Protein AF-A0A1V5J7U5-F1 (afdb_monomer_lite)

Secondary structure (DSSP, 8-state):
-EEEE-S-HHHHHH---TT-EE--GGGTSEEETTEEEEPPPHHHHHHHHHHTT--TT--EEEE---SSHHHHHHHHHHHHHHHHTT---EEE-TTHHHHHHHHHHHS---

pLDDT: mean 93.02, std 9.47, range [42.75, 98.69]

Radius of gyration: 14.04 Å; chains: 1; bounding box: 30×36×37 Å

Foldseek 3Di:
DEEEEQDDVVVVVVDDDPRHDYDHLCLAFHDDPPDGGDGDDPVSLVVSCVVRVHDLPDQYEYAWADPDPVTVCSSVSSQV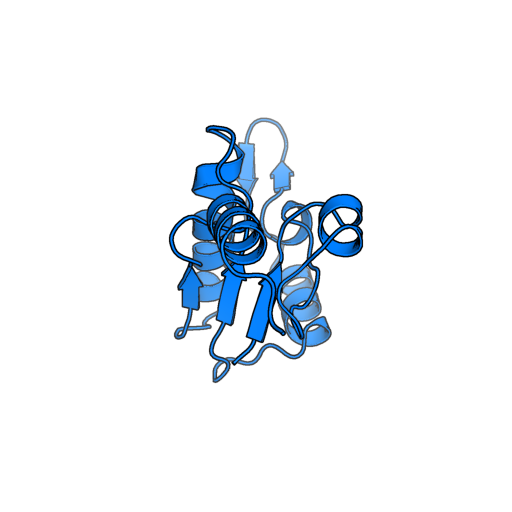SCVVNNNPRYHYDVNHPVVVVVVCVVDVDD

Sequence (110 aa):
MIVLDIRRVENYREGHIPGAISSFYGGWAYKQGELYSEIPEKDDLEDLISSLGISLKSWVVVAGDTDTPRHSYQSARVACTLQYAGIENVALLDGGMNKWISEKKRYPRK

Structure (mmCIF, N/CA/C/O backbone):
data_AF-A0A1V5J7U5-F1
#
_entry.id   AF-A0A1V5J7U5-F1
#
loop_
_atom_site.group_PDB
_atom_site.id
_atom_site.type_symbol
_atom_site.label_atom_id
_atom_site.label_alt_id
_atom_site.label_comp_id
_atom_site.label_asym_id
_atom_site.label_entity_id
_atom_site.label_seq_id
_atom_site.pdbx_PDB_ins_code
_atom_site.Cartn_x
_atom_site.Cartn_y
_atom_site.Cartn_z
_atom_site.occupancy
_atom_site.B_iso_or_equiv
_atom_site.auth_seq_id
_atom_site.auth_comp_id
_atom_site.auth_asym_id
_atom_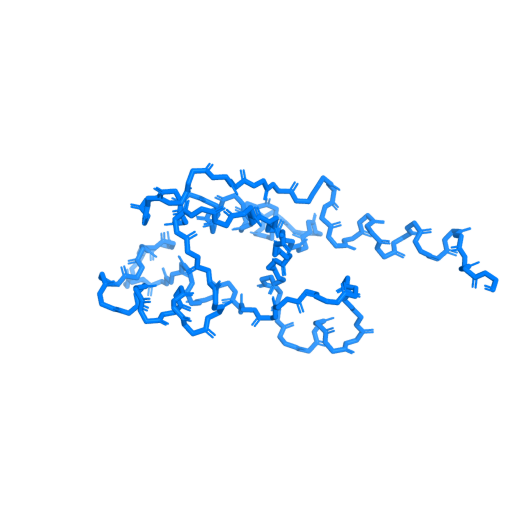site.auth_atom_id
_atom_site.pdbx_PDB_model_num
ATOM 1 N N . MET A 1 1 ? -9.136 -10.145 -3.557 1.00 91.06 1 MET A N 1
ATOM 2 C CA . MET A 1 1 ? -7.759 -9.664 -3.318 1.00 91.06 1 MET A CA 1
ATOM 3 C C . MET A 1 1 ? -7.571 -8.396 -4.129 1.00 91.06 1 MET A C 1
ATOM 5 O O . MET A 1 1 ? -7.974 -8.390 -5.285 1.00 91.06 1 MET A O 1
ATOM 9 N N . ILE A 1 2 ? -7.031 -7.349 -3.517 1.00 97.75 2 ILE A N 1
ATOM 10 C CA . ILE A 1 2 ? -6.805 -6.019 -4.088 1.00 97.75 2 ILE A CA 1
ATOM 11 C C . ILE A 1 2 ? -5.296 -5.786 -4.103 1.00 97.75 2 ILE A C 1
ATOM 13 O O . ILE A 1 2 ? -4.634 -6.011 -3.093 1.00 97.75 2 ILE A O 1
ATOM 17 N N . VAL A 1 3 ? -4.754 -5.346 -5.236 1.00 98.38 3 VAL A N 1
ATOM 18 C CA . VAL A 1 3 ? -3.370 -4.865 -5.316 1.00 98.38 3 VAL A CA 1
ATOM 19 C C . VAL A 1 3 ? -3.420 -3.347 -5.311 1.00 98.38 3 VAL A C 1
ATOM 21 O O . VAL A 1 3 ? -4.051 -2.756 -6.181 1.00 98.38 3 VAL A O 1
ATOM 24 N N . LEU A 1 4 ? -2.791 -2.725 -4.324 1.00 98.44 4 LEU A N 1
ATOM 25 C CA . LEU A 1 4 ? -2.759 -1.280 -4.154 1.00 98.44 4 LEU A CA 1
ATOM 26 C C . LEU A 1 4 ? -1.395 -0.755 -4.606 1.00 98.44 4 LEU A C 1
ATOM 28 O O . LEU A 1 4 ? -0.394 -0.985 -3.929 1.00 98.44 4 LEU A O 1
ATOM 32 N N . ASP A 1 5 ? -1.347 -0.078 -5.749 1.00 98.50 5 ASP A N 1
ATOM 33 C CA . ASP A 1 5 ? -0.128 0.542 -6.268 1.00 98.50 5 ASP A CA 1
ATOM 34 C C . ASP A 1 5 ? 0.003 1.961 -5.704 1.00 98.50 5 ASP A C 1
ATOM 36 O O . ASP A 1 5 ? -0.804 2.843 -6.011 1.00 98.50 5 ASP A O 1
ATOM 40 N N . ILE A 1 6 ? 1.010 2.164 -4.854 1.00 98.25 6 ILE A N 1
ATOM 41 C CA . ILE A 1 6 ? 1.210 3.420 -4.117 1.00 98.25 6 ILE A CA 1
ATOM 42 C C . ILE A 1 6 ? 2.184 4.384 -4.792 1.00 98.25 6 ILE A C 1
ATOM 44 O O . ILE A 1 6 ? 2.509 5.445 -4.243 1.00 98.25 6 ILE A O 1
ATOM 48 N N . ARG A 1 7 ? 2.676 4.024 -5.980 1.00 97.69 7 ARG A N 1
ATOM 49 C CA . ARG A 1 7 ? 3.590 4.863 -6.754 1.00 97.69 7 ARG A CA 1
ATOM 50 C C . ARG A 1 7 ? 2.855 6.080 -7.307 1.00 97.69 7 ARG A C 1
ATOM 52 O O . ARG A 1 7 ? 1.632 6.204 -7.248 1.00 97.69 7 ARG A O 1
ATOM 59 N N . ARG A 1 8 ? 3.629 7.019 -7.848 1.00 96.44 8 ARG A N 1
ATOM 60 C CA . ARG A 1 8 ? 3.073 8.145 -8.602 1.00 96.44 8 ARG A CA 1
ATOM 61 C C . ARG A 1 8 ? 2.232 7.629 -9.775 1.00 96.44 8 ARG A C 1
ATOM 63 O O . ARG A 1 8 ? 2.567 6.608 -10.377 1.00 96.44 8 ARG A O 1
ATOM 70 N N . VAL A 1 9 ? 1.162 8.351 -10.110 1.00 96.50 9 VAL A N 1
ATOM 71 C CA . VAL A 1 9 ? 0.215 7.936 -11.160 1.00 96.50 9 VAL A CA 1
ATOM 72 C C . VAL A 1 9 ? 0.893 7.798 -12.526 1.00 96.50 9 VAL A C 1
ATOM 74 O O . VAL A 1 9 ? 0.487 6.970 -13.339 1.00 96.50 9 VAL A O 1
ATOM 77 N N . GLU A 1 10 ? 1.961 8.557 -12.769 1.00 96.81 10 GLU A N 1
ATOM 78 C CA . GLU A 1 10 ? 2.795 8.442 -13.963 1.00 96.81 10 GLU A CA 1
ATOM 79 C C . GLU A 1 10 ? 3.434 7.044 -14.052 1.00 96.81 10 GLU A C 1
ATOM 81 O O . GLU A 1 10 ? 3.219 6.341 -15.038 1.00 96.81 10 GLU A O 1
ATOM 86 N N . ASN A 1 11 ? 4.095 6.581 -12.983 1.00 95.75 11 ASN A N 1
ATOM 87 C CA . ASN A 1 11 ? 4.713 5.247 -12.919 1.00 95.75 11 ASN A CA 1
ATOM 88 C C . ASN A 1 11 ? 3.668 4.125 -13.048 1.00 95.75 11 ASN A C 1
ATOM 90 O O . ASN A 1 11 ? 3.919 3.098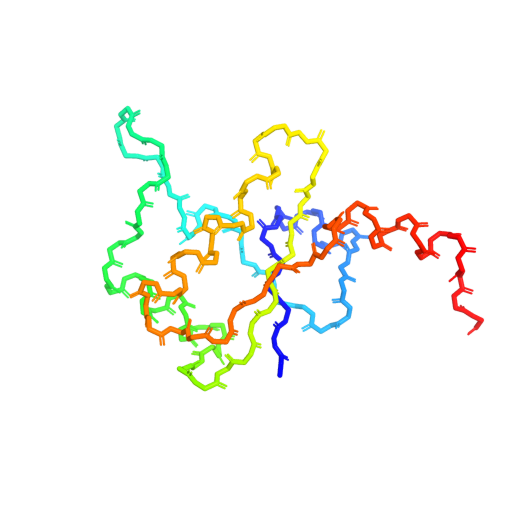 -13.680 1.00 95.75 11 ASN A O 1
ATOM 94 N N . TYR A 1 12 ? 2.484 4.314 -12.454 1.00 96.69 12 TYR A N 1
ATOM 95 C CA . TYR A 1 12 ? 1.366 3.382 -12.606 1.00 96.69 12 TYR A CA 1
ATOM 96 C C . TYR A 1 12 ? 0.939 3.261 -14.077 1.00 96.69 12 TYR A C 1
ATOM 98 O O . TYR A 1 12 ? 0.767 2.152 -14.590 1.00 96.69 12 TYR A O 1
ATOM 106 N N . ARG A 1 13 ? 0.805 4.388 -14.788 1.00 95.38 13 ARG A N 1
ATOM 107 C CA . ARG A 1 13 ? 0.397 4.425 -16.205 1.00 95.38 13 ARG A CA 1
ATOM 108 C C . ARG A 1 13 ? 1.434 3.815 -17.146 1.00 95.38 13 ARG A C 1
ATOM 110 O O . ARG A 1 13 ? 1.043 3.191 -18.129 1.00 95.38 13 ARG A O 1
ATOM 117 N N . GLU A 1 14 ? 2.721 3.952 -16.843 1.00 93.50 14 GLU A N 1
ATOM 118 C CA . GLU A 1 14 ? 3.804 3.327 -17.618 1.00 93.50 14 GLU A CA 1
ATOM 119 C C . GLU A 1 14 ? 3.820 1.795 -17.493 1.00 93.50 14 GLU A C 1
ATOM 121 O O . GLU A 1 14 ? 4.257 1.085 -18.403 1.00 93.50 14 GLU A O 1
ATOM 126 N N . GLY A 1 15 ? 3.305 1.264 -16.384 1.00 92.06 15 GLY A N 1
ATOM 127 C CA . GLY A 1 15 ? 3.093 -0.164 -16.214 1.00 92.06 15 GLY A CA 1
ATOM 128 C C . GLY A 1 15 ? 2.807 -0.544 -14.769 1.00 92.06 15 GLY A C 1
ATOM 129 O O . GLY A 1 15 ? 3.570 -0.219 -13.860 1.00 92.06 15 GLY A O 1
ATOM 130 N N . HIS A 1 16 ? 1.740 -1.311 -14.570 1.00 95.56 16 HIS A N 1
ATOM 131 C CA . HIS A 1 16 ? 1.296 -1.801 -13.266 1.00 95.56 16 HIS A CA 1
ATOM 132 C C . HIS A 1 16 ? 0.918 -3.288 -13.330 1.00 95.56 16 HIS A C 1
ATOM 134 O O . HIS A 1 16 ? 0.857 -3.903 -14.402 1.00 95.56 16 HIS A O 1
ATOM 140 N N . ILE A 1 17 ? 0.699 -3.889 -12.159 1.00 96.19 17 ILE A N 1
ATOM 141 C CA . ILE A 1 17 ? 0.126 -5.235 -12.048 1.00 96.19 17 ILE A CA 1
ATOM 142 C C . ILE A 1 17 ? -1.317 -5.186 -12.583 1.00 96.19 17 ILE A C 1
ATOM 144 O O . ILE A 1 17 ? -2.075 -4.330 -12.134 1.00 96.19 17 ILE A O 1
ATOM 148 N N . PRO A 1 18 ? -1.733 -6.066 -13.516 1.00 94.88 18 PRO A N 1
ATOM 149 C CA . PRO A 1 18 ? -3.100 -6.059 -14.037 1.00 94.88 18 PRO A CA 1
ATOM 150 C C . PRO A 1 18 ? -4.150 -6.128 -12.921 1.00 94.88 18 PRO A C 1
ATOM 152 O O . PRO A 1 18 ? -4.093 -7.018 -12.073 1.00 94.88 18 PRO A O 1
ATOM 155 N N . GLY A 1 19 ? -5.104 -5.194 -12.933 1.00 95.31 19 GLY A N 1
ATOM 156 C CA . GLY A 1 19 ? -6.148 -5.090 -11.909 1.00 95.31 19 GLY A CA 1
ATOM 157 C C . GLY A 1 19 ? -5.717 -4.403 -10.608 1.00 95.31 19 GLY A C 1
ATOM 158 O O . GLY A 1 19 ? -6.510 -4.369 -9.669 1.00 95.31 19 GLY A O 1
ATOM 159 N N . ALA A 1 20 ? -4.495 -3.864 -10.527 1.00 97.88 20 ALA A N 1
ATOM 160 C CA . ALA A 1 20 ? -4.101 -3.007 -9.414 1.00 97.88 20 ALA A CA 1
ATOM 161 C C . ALA A 1 20 ? -4.903 -1.697 -9.402 1.00 97.88 20 ALA A C 1
ATOM 163 O O . ALA A 1 20 ? -5.333 -1.208 -10.443 1.00 97.88 20 ALA A O 1
ATOM 164 N N . ILE A 1 21 ? -5.076 -1.126 -8.214 1.00 98.12 21 ILE A N 1
ATOM 165 C CA . ILE A 1 21 ? -5.703 0.174 -7.991 1.00 98.12 21 ILE A CA 1
ATOM 166 C C . ILE A 1 21 ? -4.598 1.178 -7.667 1.00 98.12 21 ILE A C 1
ATOM 168 O O . ILE A 1 21 ? -3.794 0.944 -6.767 1.00 98.12 21 ILE A O 1
ATOM 172 N N . SER A 1 22 ? -4.557 2.294 -8.393 1.00 98.06 22 SER A N 1
ATOM 173 C CA . SER A 1 22 ? -3.614 3.387 -8.133 1.00 98.06 22 SER A CA 1
ATOM 174 C C . SER A 1 22 ? -4.087 4.222 -6.944 1.00 98.06 22 SER A C 1
ATOM 176 O O . SER A 1 22 ? -5.173 4.794 -6.992 1.00 98.06 22 SER A O 1
ATOM 178 N N . SER A 1 23 ? -3.255 4.366 -5.915 1.00 97.62 23 SER A N 1
ATOM 179 C CA . SER A 1 23 ? -3.515 5.251 -4.776 1.00 97.62 23 SER A CA 1
ATOM 180 C C . SER A 1 23 ? -2.202 5.783 -4.213 1.00 97.62 23 SER A C 1
ATOM 182 O O . SER A 1 23 ? -1.529 5.115 -3.433 1.00 97.62 23 SER A O 1
ATOM 184 N N . PHE A 1 24 ? -1.810 6.983 -4.648 1.00 96.69 24 PHE A N 1
ATOM 185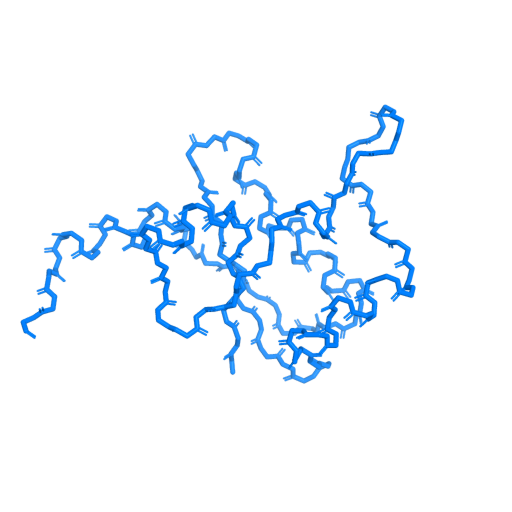 C CA . PHE A 1 24 ? -0.490 7.541 -4.360 1.00 96.69 24 PHE A CA 1
ATOM 186 C C . PHE A 1 24 ? -0.195 7.612 -2.853 1.00 96.69 24 PHE A C 1
ATOM 188 O O . PHE A 1 24 ? -1.039 8.045 -2.070 1.00 96.69 24 PHE A O 1
ATOM 195 N N . TYR A 1 25 ? 1.042 7.272 -2.467 1.00 96.00 25 TYR A N 1
ATOM 196 C CA . TYR A 1 25 ? 1.541 7.259 -1.084 1.00 96.00 25 TYR A CA 1
ATOM 197 C C . TYR A 1 25 ? 1.100 8.459 -0.230 1.00 96.00 25 TYR A C 1
ATOM 199 O O . TYR A 1 25 ? 0.775 8.287 0.942 1.00 96.00 25 TYR A O 1
ATOM 207 N N . GLY A 1 26 ? 1.051 9.661 -0.815 1.00 93.44 26 GLY A N 1
ATOM 208 C CA . GLY A 1 26 ? 0.675 10.884 -0.101 1.00 93.44 26 GLY A CA 1
ATOM 209 C C . GLY A 1 26 ? -0.728 10.876 0.518 1.00 93.44 26 GLY A C 1
ATOM 210 O O . GLY A 1 26 ? -0.953 11.631 1.455 1.00 93.44 26 GLY A O 1
ATOM 211 N N . GLY A 1 27 ? -1.645 10.024 0.044 1.00 93.31 27 GLY A N 1
ATOM 212 C CA . GLY A 1 27 ? -2.969 9.845 0.656 1.00 93.31 27 GLY A CA 1
ATOM 213 C C . GLY A 1 27 ? -2.969 8.960 1.907 1.00 93.31 27 GLY A C 1
ATOM 214 O O . GLY A 1 27 ? -3.931 8.965 2.659 1.00 93.31 27 GLY A O 1
ATOM 215 N N . TRP A 1 28 ? -1.894 8.209 2.150 1.00 95.88 28 TRP A N 1
ATOM 216 C CA . TRP A 1 28 ? -1.795 7.224 3.238 1.00 95.88 28 TRP A CA 1
ATOM 217 C C . TRP A 1 28 ? -0.865 7.652 4.367 1.00 95.88 28 TRP A C 1
ATOM 219 O O . TRP A 1 28 ? -0.910 7.095 5.468 1.00 95.88 28 TRP A O 1
ATOM 229 N N . ALA A 1 29 ? 0.038 8.576 4.050 1.00 92.06 29 ALA A N 1
ATOM 230 C CA . ALA A 1 29 ? 1.015 9.137 4.957 1.00 92.06 29 ALA A CA 1
ATOM 231 C C . ALA A 1 29 ? 1.491 10.486 4.405 1.00 92.06 29 ALA A C 1
ATOM 233 O O . ALA A 1 29 ? 2.024 10.558 3.292 1.00 92.06 29 ALA A O 1
ATOM 234 N N . TYR A 1 30 ? 1.340 11.553 5.186 1.00 85.75 30 TYR A N 1
ATOM 235 C CA . TYR A 1 30 ? 1.687 12.910 4.759 1.00 85.75 30 TYR A CA 1
ATOM 236 C C . TYR A 1 30 ? 2.666 13.585 5.725 1.00 85.75 30 TYR A C 1
ATOM 238 O O . TYR A 1 30 ? 3.011 13.061 6.786 1.00 85.75 30 TYR A O 1
ATOM 246 N N . LYS A 1 31 ? 3.212 14.723 5.292 1.00 84.75 31 LYS A N 1
ATOM 247 C CA . LYS A 1 31 ? 4.079 15.571 6.114 1.00 84.75 31 LYS A CA 1
ATOM 248 C C . LYS A 1 31 ? 3.202 16.589 6.842 1.00 84.75 31 LYS A C 1
ATOM 250 O O . LYS A 1 31 ? 2.496 17.344 6.177 1.00 84.75 31 LYS A O 1
ATOM 255 N N . GLN A 1 32 ? 3.299 16.649 8.166 1.00 85.31 32 GLN A N 1
ATOM 256 C CA . GLN A 1 32 ? 2.623 17.653 8.986 1.00 85.31 32 GLN A CA 1
ATOM 257 C C . GLN A 1 32 ? 3.670 18.442 9.777 1.00 85.31 32 GLN A C 1
ATOM 259 O O . GLN A 1 32 ? 4.304 17.924 10.695 1.00 85.31 32 GLN A O 1
ATOM 264 N N . GLY A 1 33 ? 3.899 19.701 9.390 1.00 87.19 33 GLY A N 1
ATOM 265 C CA . GLY A 1 33 ? 5.011 20.483 9.938 1.00 87.19 33 GLY A CA 1
ATOM 266 C C . GLY A 1 33 ? 6.350 19.784 9.683 1.00 87.19 33 GLY A C 1
ATOM 267 O O . GLY A 1 33 ? 6.663 19.469 8.539 1.00 87.19 33 GLY A O 1
ATOM 268 N N . GLU A 1 34 ? 7.115 19.504 10.738 1.00 88.88 34 GLU A N 1
ATOM 269 C CA . GLU A 1 34 ? 8.398 18.785 10.656 1.00 88.88 34 GLU A CA 1
ATOM 270 C C . GLU A 1 34 ? 8.264 17.257 10.755 1.00 88.88 34 GLU A C 1
ATOM 272 O O . GLU A 1 34 ? 9.237 16.534 10.524 1.00 88.88 34 GLU A O 1
ATOM 277 N N . LEU A 1 35 ? 7.067 16.749 11.066 1.00 86.12 35 LEU A N 1
ATOM 278 C CA . LEU A 1 35 ? 6.810 15.319 11.179 1.00 86.12 35 LEU A CA 1
ATOM 279 C C . LEU A 1 35 ? 6.557 14.713 9.800 1.00 86.12 35 LEU A C 1
ATOM 281 O O . LEU A 1 35 ? 5.792 15.234 8.983 1.00 86.12 35 LEU A O 1
ATOM 285 N N . TYR A 1 36 ? 7.220 13.590 9.539 1.00 82.25 36 TYR A N 1
ATOM 286 C CA . TYR A 1 36 ? 7.066 12.832 8.308 1.00 82.25 36 TYR A CA 1
ATOM 287 C C . TYR A 1 36 ? 6.250 11.573 8.581 1.00 82.25 36 TYR A C 1
ATOM 289 O O . TYR A 1 36 ? 6.601 10.790 9.458 1.00 82.25 36 TYR A O 1
ATOM 297 N N . SER A 1 37 ? 5.276 11.304 7.713 1.00 86.25 37 SER A N 1
ATOM 298 C CA . SER A 1 37 ? 4.475 10.074 7.714 1.00 86.25 37 SER A CA 1
ATOM 299 C C . SER A 1 37 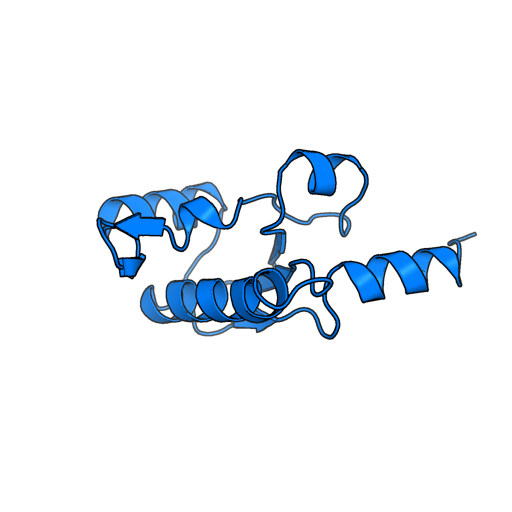? 3.409 10.008 8.808 1.00 86.25 37 SER A C 1
ATOM 301 O O . SER A 1 37 ? 3.172 8.933 9.367 1.00 86.25 37 SER A O 1
ATOM 303 N N . GLU A 1 38 ? 2.749 11.132 9.071 1.00 92.88 38 GLU A N 1
ATOM 304 C CA . GLU A 1 38 ? 1.537 11.177 9.894 1.00 92.88 38 GLU A CA 1
ATOM 305 C C . GLU A 1 38 ? 0.390 10.412 9.221 1.00 92.88 38 GLU A C 1
ATOM 307 O O . GLU A 1 38 ? 0.343 10.300 7.991 1.00 92.88 38 GLU A O 1
ATOM 312 N N . ILE A 1 39 ? -0.501 9.840 10.035 1.00 91.88 39 ILE A N 1
ATOM 313 C CA . ILE A 1 39 ? -1.699 9.129 9.560 1.00 91.88 39 ILE A CA 1
ATOM 314 C C . ILE A 1 39 ? -2.751 10.176 9.163 1.00 91.88 39 ILE A C 1
ATOM 316 O O . ILE A 1 39 ? -2.894 11.150 9.901 1.00 91.88 39 ILE A O 1
ATOM 320 N N . PRO A 1 40 ? -3.483 9.997 8.043 1.00 92.81 40 PRO A N 1
ATOM 321 C CA . PRO A 1 40 ? -4.639 10.832 7.708 1.00 92.81 40 PRO A CA 1
ATOM 322 C C . PRO A 1 40 ? -5.636 10.941 8.862 1.00 92.81 40 PRO A C 1
ATOM 324 O O . PRO A 1 40 ? -5.737 10.036 9.696 1.00 92.81 40 PRO A O 1
ATOM 327 N N . GLU A 1 41 ? -6.397 12.035 8.890 1.00 93.81 41 GLU A N 1
ATOM 328 C CA . GLU A 1 41 ? -7.535 12.130 9.798 1.00 93.81 41 GLU A CA 1
ATOM 329 C C . GLU A 1 41 ? -8.516 10.985 9.530 1.00 93.81 41 GLU A C 1
ATOM 331 O O . GLU A 1 41 ? -8.572 10.418 8.437 1.00 93.81 41 GLU A O 1
ATOM 336 N N . LYS A 1 42 ? -9.267 10.604 10.564 1.00 94.00 42 LYS A N 1
ATOM 337 C CA . LYS A 1 42 ? -10.095 9.400 10.525 1.00 94.00 42 LYS A CA 1
ATOM 338 C C . LYS A 1 42 ? -11.087 9.417 9.356 1.00 94.00 42 LYS A C 1
ATOM 340 O O . LYS A 1 42 ? -11.158 8.428 8.632 1.00 94.00 42 LYS A O 1
ATOM 345 N N . ASP A 1 43 ? -11.800 10.524 9.169 1.00 95.94 43 ASP A N 1
ATOM 346 C CA . ASP A 1 43 ? -12.831 10.644 8.133 1.00 95.94 43 ASP A CA 1
ATOM 347 C C . ASP A 1 43 ? -12.205 10.582 6.725 1.00 95.94 43 ASP A C 1
ATOM 349 O O . ASP A 1 43 ? -12.668 9.821 5.877 1.00 95.94 43 ASP A O 1
ATOM 353 N N . ASP A 1 44 ? -11.069 11.260 6.512 1.00 95.50 44 ASP A N 1
ATOM 354 C CA . ASP A 1 44 ? -10.312 11.197 5.252 1.00 95.50 44 ASP A CA 1
ATOM 355 C C . ASP A 1 44 ? -9.812 9.775 4.946 1.00 95.50 44 ASP A C 1
ATOM 357 O O . ASP A 1 44 ? -9.816 9.327 3.794 1.00 95.50 44 ASP A O 1
ATOM 361 N N . LEU A 1 45 ? -9.361 9.048 5.975 1.00 96.44 45 LEU A N 1
ATOM 362 C CA . LEU A 1 45 ? -8.898 7.670 5.832 1.00 96.44 45 LEU A CA 1
ATOM 363 C C . LEU A 1 45 ? -10.052 6.723 5.477 1.00 96.44 45 LEU A C 1
ATOM 365 O O . LEU A 1 45 ? -9.889 5.859 4.611 1.00 96.44 45 LEU A O 1
ATOM 369 N N . GLU A 1 46 ? -11.204 6.876 6.130 1.00 96.12 46 GLU A N 1
ATOM 370 C CA . GLU A 1 46 ? -12.408 6.082 5.864 1.00 96.12 46 GLU A CA 1
ATOM 371 C C . GLU A 1 46 ? -12.942 6.326 4.444 1.00 96.12 46 GLU A C 1
ATOM 373 O O . GLU A 1 46 ? -13.249 5.361 3.730 1.00 96.12 46 GLU A O 1
ATOM 378 N N . ASP A 1 47 ? -12.964 7.583 3.997 1.00 97.06 47 ASP A N 1
ATOM 379 C CA . ASP A 1 47 ? -13.358 7.963 2.638 1.00 97.06 47 ASP A CA 1
ATOM 380 C C . ASP A 1 47 ? -12.388 7.406 1.591 1.00 97.06 47 ASP A C 1
ATOM 382 O O . ASP A 1 47 ? -12.814 6.810 0.593 1.00 97.06 47 ASP A O 1
ATOM 386 N N . LEU A 1 48 ? -11.076 7.514 1.833 1.00 97.50 48 LEU A N 1
ATOM 387 C CA . LEU A 1 48 ? -10.058 6.946 0.951 1.00 97.50 48 LEU A CA 1
ATOM 388 C C . LEU A 1 48 ? -10.241 5.432 0.809 1.00 97.50 48 LEU A C 1
ATOM 390 O O . LEU A 1 48 ? -10.336 4.928 -0.310 1.00 97.50 48 LEU A O 1
ATOM 394 N N . ILE A 1 49 ? -10.329 4.703 1.922 1.00 97.62 49 ILE A N 1
ATOM 395 C CA . ILE A 1 49 ? -10.493 3.242 1.932 1.00 97.62 49 ILE A CA 1
ATOM 396 C C . ILE A 1 49 ? -11.775 2.832 1.195 1.00 97.62 49 ILE A C 1
ATOM 398 O O . ILE A 1 49 ? -11.740 1.934 0.343 1.00 97.62 49 ILE A O 1
ATOM 402 N N . SER A 1 50 ? -12.884 3.523 1.467 1.00 96.69 50 SER A N 1
ATOM 403 C CA . SER A 1 50 ? -14.186 3.247 0.853 1.00 96.69 50 SER A CA 1
ATOM 404 C C . SER A 1 50 ? -14.177 3.514 -0.653 1.00 96.69 50 SER A C 1
ATOM 406 O O . SER A 1 50 ? -14.675 2.692 -1.426 1.00 96.69 50 SER A O 1
ATOM 408 N N . SER A 1 51 ? -13.541 4.605 -1.096 1.00 97.25 51 SER A N 1
ATOM 409 C CA . SER A 1 51 ? -13.421 4.955 -2.520 1.00 97.25 51 SER A CA 1
ATOM 410 C C . SER A 1 51 ? -12.646 3.913 -3.338 1.00 97.25 51 SER A C 1
ATOM 412 O O . SER A 1 51 ? -12.875 3.758 -4.538 1.00 97.25 51 SER A O 1
ATOM 414 N N . LEU A 1 52 ? -11.761 3.157 -2.681 1.00 97.44 52 LEU A N 1
ATOM 415 C CA . LEU A 1 52 ? -10.957 2.092 -3.283 1.00 97.44 52 LEU A CA 1
ATOM 416 C C . LEU A 1 52 ? -11.652 0.720 -3.231 1.00 97.44 52 LEU A C 1
ATOM 418 O O . LEU A 1 52 ? -11.076 -0.277 -3.670 1.00 97.44 52 LEU A O 1
ATOM 422 N N . GLY A 1 53 ? -12.870 0.643 -2.679 1.00 96.69 53 GLY A N 1
ATOM 423 C CA . GLY A 1 53 ? -13.604 -0.613 -2.500 1.00 96.69 53 GLY A CA 1
ATOM 424 C C . GLY A 1 53 ? -12.945 -1.567 -1.497 1.00 96.69 53 GLY A C 1
ATOM 425 O O . GLY A 1 53 ? -13.154 -2.783 -1.558 1.00 96.69 53 GLY A O 1
ATOM 426 N N . ILE A 1 54 ? -12.111 -1.044 -0.593 1.00 98.00 54 ILE A N 1
ATOM 427 C CA . ILE A 1 54 ? -11.464 -1.830 0.455 1.00 98.00 54 ILE A CA 1
ATOM 428 C C . ILE A 1 54 ? -12.432 -1.939 1.638 1.00 98.00 54 ILE A C 1
ATOM 430 O O . ILE A 1 54 ? -13.035 -0.966 2.070 1.00 98.00 54 ILE A O 1
ATOM 434 N N . SER A 1 55 ? -12.587 -3.150 2.166 1.00 97.12 55 SER A N 1
ATOM 435 C CA . SER A 1 55 ? -13.401 -3.444 3.346 1.00 97.12 55 SER A CA 1
ATOM 436 C C . SER A 1 55 ? -12.550 -4.166 4.387 1.00 97.12 55 SER A C 1
ATOM 438 O O . SER A 1 55 ? -11.486 -4.691 4.059 1.00 97.12 55 SER A O 1
ATOM 440 N N . LEU A 1 56 ? -13.056 -4.302 5.615 1.00 97.38 56 LEU A N 1
ATOM 441 C CA . LEU A 1 56 ? -12.373 -5.040 6.692 1.00 97.38 56 LEU A CA 1
ATOM 442 C C . LEU A 1 56 ? -12.053 -6.507 6.331 1.00 97.38 56 LEU A C 1
ATOM 444 O O . LEU A 1 56 ? -11.146 -7.107 6.896 1.00 97.38 56 LEU A O 1
ATOM 448 N N . LYS A 1 57 ? -12.776 -7.094 5.365 1.00 97.31 57 LYS A N 1
ATOM 449 C CA . LYS A 1 57 ? -12.562 -8.474 4.886 1.00 97.31 57 LYS A CA 1
ATOM 450 C C . LYS A 1 57 ? -11.656 -8.558 3.653 1.00 97.31 57 LYS A C 1
ATOM 452 O O . LYS A 1 57 ? -11.379 -9.657 3.169 1.00 97.31 57 LYS A O 1
ATOM 457 N N . SER A 1 58 ? -11.231 -7.423 3.101 1.00 98.00 58 SER A N 1
ATOM 458 C CA . SER A 1 58 ? -10.411 -7.386 1.894 1.00 98.00 58 SER A CA 1
ATOM 459 C C . SER A 1 58 ? -8.994 -7.874 2.181 1.00 98.00 58 SER A C 1
ATOM 461 O O . SER A 1 58 ? -8.373 -7.461 3.149 1.00 98.00 58 SER A O 1
ATOM 463 N N . TRP A 1 59 ? -8.464 -8.707 1.286 1.00 98.19 59 TRP A N 1
ATOM 464 C CA . TRP A 1 59 ? -7.027 -8.979 1.201 1.00 98.19 59 TRP A CA 1
ATOM 465 C C . TRP A 1 59 ? -6.358 -7.897 0.362 1.00 98.19 59 TRP A C 1
ATOM 467 O O . TRP A 1 59 ? -6.683 -7.798 -0.825 1.00 98.19 59 TRP A O 1
ATOM 477 N N . VAL A 1 60 ? -5.444 -7.125 0.947 1.00 98.69 60 VAL A N 1
ATOM 478 C CA . VAL A 1 60 ? -4.744 -6.010 0.295 1.00 98.69 60 VAL A CA 1
ATOM 479 C C . VAL A 1 60 ? -3.253 -6.321 0.180 1.00 98.69 60 VAL A C 1
ATOM 481 O O . VAL A 1 60 ? -2.590 -6.596 1.174 1.00 98.69 60 VAL A O 1
ATOM 484 N N . VAL A 1 61 ? -2.712 -6.255 -1.035 1.00 98.56 61 VAL A N 1
ATOM 485 C CA . VAL A 1 61 ? -1.270 -6.326 -1.301 1.00 98.56 61 VAL A CA 1
ATOM 486 C C . VAL A 1 61 ? -0.789 -4.937 -1.697 1.00 98.56 61 VAL A C 1
ATOM 488 O O . VAL A 1 61 ? -1.193 -4.424 -2.738 1.00 98.56 61 VAL A O 1
ATOM 491 N N . VAL A 1 62 ? 0.072 -4.329 -0.886 1.00 98.69 62 VAL A N 1
ATOM 492 C CA . VAL A 1 62 ? 0.643 -3.008 -1.164 1.00 98.69 62 VAL A CA 1
ATOM 493 C C . VAL A 1 62 ? 1.876 -3.158 -2.053 1.00 98.69 62 VAL A C 1
ATOM 495 O O . VAL A 1 62 ? 2.820 -3.878 -1.715 1.00 98.69 62 VAL A O 1
ATOM 498 N N . ALA A 1 63 ? 1.869 -2.470 -3.191 1.00 98.19 63 ALA A N 1
ATOM 499 C CA . ALA A 1 63 ? 2.930 -2.476 -4.184 1.00 98.19 63 ALA A CA 1
ATOM 500 C C . ALA A 1 63 ? 3.512 -1.065 -4.348 1.00 98.19 63 ALA A C 1
ATOM 502 O O . ALA A 1 63 ? 2.828 -0.134 -4.766 1.00 98.19 63 ALA A O 1
ATOM 503 N N . GLY A 1 64 ? 4.795 -0.919 -4.033 1.00 97.62 64 GLY A N 1
ATOM 504 C CA . GLY A 1 64 ? 5.562 0.310 -4.219 1.00 97.62 64 GLY A CA 1
ATOM 505 C C . GLY A 1 64 ? 6.915 0.027 -4.862 1.00 97.62 64 GLY A C 1
ATOM 506 O O . GLY A 1 64 ? 7.274 -1.133 -5.091 1.00 97.62 64 GLY A O 1
ATOM 507 N N . ASP A 1 65 ? 7.662 1.087 -5.155 1.00 97.25 65 ASP A N 1
ATOM 508 C CA . ASP A 1 65 ? 9.053 0.970 -5.597 1.00 97.25 65 ASP A CA 1
ATOM 509 C C . ASP A 1 65 ? 9.990 0.697 -4.401 1.00 97.25 65 ASP A C 1
ATOM 511 O O . ASP A 1 65 ? 9.650 0.924 -3.240 1.00 97.25 65 ASP A O 1
ATOM 515 N N . THR A 1 66 ? 11.188 0.194 -4.680 1.00 95.62 66 THR A N 1
ATOM 516 C CA . THR A 1 66 ? 12.236 -0.144 -3.701 1.00 95.62 66 THR A CA 1
ATOM 517 C C . THR A 1 66 ? 13.621 0.340 -4.149 1.00 95.62 66 THR A C 1
ATOM 519 O O . THR A 1 66 ? 14.638 -0.150 -3.667 1.00 95.62 66 THR A O 1
ATOM 522 N N . ASP A 1 67 ? 13.683 1.266 -5.104 1.00 94.19 67 ASP A N 1
ATOM 523 C CA . ASP A 1 67 ? 14.910 1.812 -5.705 1.00 94.19 67 ASP A CA 1
ATOM 524 C C . ASP A 1 67 ? 15.614 2.874 -4.843 1.00 94.19 67 ASP A C 1
ATOM 526 O O . ASP A 1 67 ? 16.786 3.170 -5.068 1.00 94.19 67 ASP A O 1
ATOM 530 N N . THR A 1 68 ? 14.932 3.431 -3.838 1.00 94.69 68 THR A N 1
ATOM 531 C CA . THR A 1 68 ? 15.513 4.391 -2.888 1.00 94.69 68 THR A CA 1
ATOM 532 C C . THR A 1 68 ? 15.194 4.016 -1.438 1.00 94.69 68 THR A C 1
ATOM 534 O O . THR A 1 68 ? 14.164 3.384 -1.185 1.00 94.69 68 THR A O 1
ATOM 537 N N . PRO A 1 69 ? 15.996 4.476 -0.451 1.00 91.31 69 PRO A N 1
ATOM 538 C CA . PRO A 1 69 ? 15.664 4.314 0.967 1.00 91.31 69 PRO A CA 1
ATOM 539 C C . PRO A 1 69 ? 14.315 4.923 1.352 1.00 91.31 69 PRO A C 1
ATOM 541 O O . PRO A 1 69 ? 13.697 4.486 2.313 1.00 91.31 69 PRO A O 1
ATOM 544 N N . ARG A 1 70 ? 13.851 5.946 0.618 1.00 89.50 70 ARG A N 1
ATOM 545 C CA . ARG A 1 70 ? 12.525 6.523 0.833 1.00 89.50 70 ARG A CA 1
ATOM 546 C C . ARG A 1 70 ? 11.438 5.562 0.373 1.00 89.50 70 ARG A C 1
ATOM 548 O O . ARG A 1 70 ? 10.495 5.350 1.115 1.00 89.50 70 ARG A O 1
ATOM 555 N N . HIS A 1 71 ? 11.554 5.001 -0.827 1.00 93.19 71 HIS A N 1
ATOM 556 C CA . HIS A 1 71 ? 10.516 4.134 -1.388 1.00 93.19 71 HIS A CA 1
ATOM 557 C C . HIS A 1 71 ? 10.423 2.784 -0.660 1.00 93.19 71 HIS A C 1
ATOM 559 O O . HIS A 1 71 ? 9.322 2.280 -0.447 1.00 93.19 71 HIS A O 1
ATOM 565 N N . SER A 1 72 ? 11.549 2.251 -0.169 1.00 90.06 72 SER A N 1
ATOM 566 C CA . SER A 1 72 ? 11.599 0.923 0.456 1.00 90.06 72 SER A CA 1
ATOM 567 C C . SER A 1 72 ? 10.696 0.750 1.685 1.00 90.06 72 SER A C 1
ATOM 569 O O . SER A 1 72 ? 10.201 -0.354 1.906 1.00 90.06 72 SER A O 1
ATOM 571 N N . TYR A 1 73 ? 10.432 1.808 2.464 1.00 93.31 73 TYR A N 1
ATOM 572 C CA . TYR A 1 73 ? 9.540 1.723 3.629 1.00 93.31 73 TYR A CA 1
ATOM 573 C C . TYR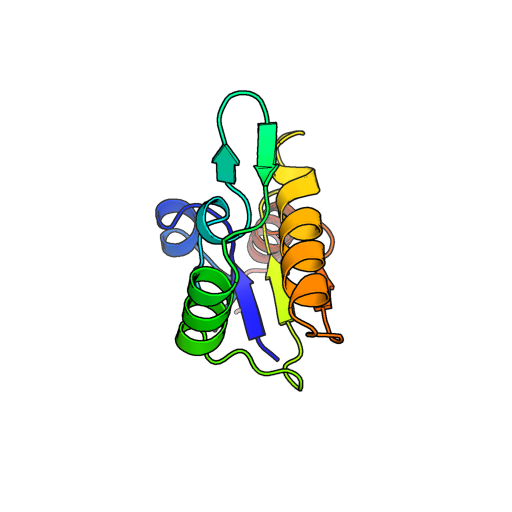 A 1 73 ? 8.091 2.136 3.339 1.00 93.31 73 TYR A C 1
ATOM 575 O O . TYR A 1 73 ? 7.215 1.860 4.159 1.00 93.31 73 TYR A O 1
ATOM 583 N N . GLN A 1 74 ? 7.806 2.797 2.211 1.00 95.81 74 GLN A N 1
ATOM 584 C CA . GLN A 1 74 ? 6.483 3.381 1.953 1.00 95.81 74 GLN A CA 1
ATOM 585 C C . GLN A 1 74 ? 5.379 2.326 1.963 1.00 95.81 74 GLN A C 1
ATOM 587 O O . GLN A 1 74 ? 4.353 2.525 2.609 1.00 95.81 74 GLN A O 1
ATOM 592 N N . SER A 1 75 ? 5.617 1.177 1.327 1.00 97.31 75 SER A N 1
ATOM 593 C CA . SER A 1 75 ? 4.645 0.078 1.293 1.00 97.31 75 SER A CA 1
ATOM 594 C C . SER A 1 75 ? 4.325 -0.437 2.699 1.00 97.31 75 SER A C 1
ATOM 596 O O . SER A 1 75 ? 3.160 -0.650 3.026 1.00 97.31 75 SER A O 1
ATOM 598 N N . ALA A 1 76 ? 5.343 -0.559 3.560 1.00 96.81 76 ALA A N 1
ATOM 599 C CA . ALA A 1 76 ? 5.158 -0.938 4.958 1.00 96.81 76 ALA A CA 1
ATOM 600 C C . ALA A 1 76 ? 4.376 0.131 5.734 1.00 96.81 76 ALA A C 1
ATOM 602 O O . ALA A 1 76 ? 3.469 -0.201 6.490 1.00 96.81 76 ALA A O 1
ATOM 603 N N . ARG A 1 77 ? 4.662 1.419 5.505 1.00 96.81 77 ARG A N 1
ATOM 604 C CA . ARG A 1 77 ? 3.945 2.516 6.167 1.00 96.81 77 ARG A CA 1
ATOM 605 C C . ARG A 1 77 ? 2.459 2.543 5.806 1.00 96.81 77 ARG A C 1
ATOM 607 O O . ARG A 1 77 ? 1.642 2.724 6.708 1.00 96.81 77 ARG A O 1
ATOM 614 N N . VAL A 1 78 ? 2.122 2.335 4.530 1.00 97.81 78 VAL A N 1
ATOM 615 C CA . VAL A 1 78 ? 0.728 2.204 4.070 1.00 97.81 78 VAL A CA 1
ATOM 616 C C . VAL A 1 78 ? 0.072 0.969 4.677 1.00 97.81 78 VAL A C 1
ATOM 618 O O . VAL A 1 78 ? -1.064 1.053 5.136 1.00 97.81 78 VAL A O 1
ATOM 621 N N . ALA A 1 79 ? 0.789 -0.155 4.763 1.00 98.00 79 ALA A N 1
ATOM 622 C CA . ALA A 1 79 ? 0.271 -1.345 5.427 1.00 98.00 79 ALA A CA 1
ATOM 623 C C . ALA A 1 79 ? -0.049 -1.095 6.909 1.00 98.00 79 ALA A C 1
ATOM 625 O O . ALA A 1 79 ? -1.115 -1.497 7.368 1.00 98.00 79 ALA A O 1
ATOM 626 N N . CYS A 1 80 ? 0.802 -0.359 7.633 1.00 97.19 80 CYS A N 1
ATOM 627 C CA . CYS A 1 80 ? 0.505 0.060 9.003 1.00 97.19 80 CYS A CA 1
ATOM 628 C C . CYS A 1 80 ? -0.743 0.953 9.079 1.00 97.19 80 CYS A C 1
ATOM 630 O O . CYS A 1 80 ? -1.542 0.790 9.993 1.00 97.19 80 CYS A O 1
ATOM 632 N N . THR A 1 81 ? -0.936 1.876 8.130 1.00 97.88 81 THR A N 1
ATOM 633 C CA . THR A 1 81 ? -2.142 2.724 8.073 1.00 97.88 81 THR A CA 1
ATOM 634 C C . THR A 1 81 ? -3.409 1.897 7.817 1.00 97.88 81 THR A C 1
ATOM 636 O O . THR A 1 81 ? -4.423 2.107 8.477 1.00 97.88 81 THR A O 1
ATOM 639 N N . LEU A 1 82 ? -3.354 0.908 6.919 1.00 98.19 82 LEU A N 1
ATOM 640 C CA . LEU A 1 82 ? -4.468 -0.017 6.664 1.00 98.19 82 LEU A CA 1
ATOM 641 C C . LEU A 1 82 ? -4.803 -0.866 7.901 1.00 98.19 82 LEU A C 1
ATOM 643 O O . LEU A 1 82 ? -5.972 -1.017 8.250 1.00 98.19 82 LEU A O 1
ATOM 647 N N . GLN A 1 83 ? -3.782 -1.383 8.589 1.00 97.81 83 GLN A N 1
ATOM 648 C CA . GLN A 1 83 ? -3.953 -2.135 9.836 1.00 97.81 83 GLN A CA 1
ATOM 649 C C . GLN A 1 83 ? -4.517 -1.260 10.956 1.00 97.81 83 GLN A C 1
ATOM 651 O O . GLN A 1 83 ? -5.388 -1.706 11.699 1.00 97.81 83 GLN A O 1
ATOM 656 N N . TYR A 1 84 ? -4.075 -0.002 11.048 1.00 96.50 84 TYR A N 1
ATOM 657 C CA . TYR A 1 84 ? -4.638 0.983 11.972 1.00 96.50 84 TYR A CA 1
ATOM 658 C C . TYR A 1 84 ? -6.135 1.218 11.714 1.00 96.50 84 TYR A C 1
ATOM 660 O O . TYR A 1 84 ? -6.909 1.315 12.662 1.00 96.50 84 TYR A O 1
ATOM 668 N N . ALA A 1 85 ? -6.560 1.214 10.447 1.00 96.88 85 ALA A N 1
ATOM 669 C CA . ALA A 1 85 ? -7.969 1.284 10.053 1.00 96.88 85 ALA A CA 1
ATOM 670 C C . ALA A 1 85 ? -8.758 -0.033 10.259 1.00 96.88 85 ALA A C 1
ATOM 672 O O . ALA A 1 85 ? -9.926 -0.117 9.884 1.00 96.88 85 ALA A O 1
ATOM 673 N N . GLY A 1 86 ? -8.145 -1.072 10.838 1.00 97.44 86 GLY A N 1
ATOM 674 C CA . GLY A 1 86 ? -8.798 -2.348 11.149 1.00 97.44 86 GLY A CA 1
ATOM 675 C C . GLY A 1 86 ? -8.777 -3.386 10.023 1.00 97.44 86 GLY A C 1
ATOM 676 O O . GLY A 1 86 ? -9.445 -4.414 10.128 1.00 97.44 86 GLY A O 1
ATOM 677 N N . ILE A 1 87 ? -8.026 -3.158 8.943 1.00 98.25 87 ILE A N 1
ATOM 678 C CA . ILE A 1 87 ? -7.875 -4.138 7.860 1.00 98.25 87 ILE A CA 1
ATOM 679 C C . ILE A 1 87 ? -6.747 -5.101 8.234 1.00 98.25 87 ILE A C 1
ATOM 681 O O . ILE A 1 87 ? -5.571 -4.745 8.208 1.00 98.25 87 ILE A O 1
ATOM 685 N N . GLU A 1 88 ? -7.102 -6.337 8.576 1.00 97.25 88 GLU A N 1
ATOM 686 C CA . GLU A 1 88 ? -6.135 -7.325 9.077 1.00 97.25 88 GLU A CA 1
ATOM 687 C C . GLU A 1 88 ? -5.323 -7.991 7.956 1.00 97.25 88 GLU A C 1
ATOM 689 O O . GLU A 1 88 ? -4.132 -8.264 8.105 1.00 97.25 88 GLU A O 1
ATOM 694 N N . ASN A 1 89 ? -5.957 -8.239 6.806 1.00 98.31 89 ASN A N 1
ATOM 695 C CA . ASN A 1 89 ? -5.371 -9.017 5.714 1.00 98.31 89 ASN A CA 1
ATOM 696 C C . ASN A 1 89 ? -4.529 -8.136 4.781 1.00 98.31 89 ASN A C 1
ATOM 698 O O . ASN A 1 89 ? -4.906 -7.887 3.633 1.00 98.31 89 ASN A O 1
ATOM 702 N N . VAL A 1 90 ? -3.386 -7.660 5.277 1.00 98.50 90 VAL A N 1
ATOM 703 C CA . VAL A 1 90 ? -2.472 -6.787 4.530 1.00 98.50 90 VAL A CA 1
ATOM 704 C C . VAL A 1 90 ? -1.122 -7.466 4.311 1.00 98.50 90 VAL A C 1
ATOM 706 O O . VAL A 1 90 ? -0.511 -7.980 5.244 1.00 98.50 90 VAL A O 1
ATOM 709 N N . ALA A 1 91 ? -0.639 -7.441 3.073 1.00 98.19 91 ALA A N 1
ATOM 710 C CA . ALA A 1 91 ? 0.664 -7.957 2.675 1.00 98.19 91 ALA A CA 1
ATOM 711 C C . ALA A 1 91 ? 1.429 -6.928 1.832 1.00 98.19 91 ALA A C 1
ATOM 713 O O . ALA A 1 91 ? 0.848 -5.999 1.271 1.00 98.19 91 ALA A O 1
ATOM 714 N N . LEU A 1 92 ? 2.743 -7.113 1.718 1.00 98.31 92 LEU A N 1
ATOM 715 C CA . LEU A 1 92 ? 3.605 -6.320 0.842 1.00 98.31 92 LEU A CA 1
ATOM 716 C C . LEU A 1 92 ? 4.004 -7.151 -0.375 1.00 98.31 92 LEU A C 1
ATOM 718 O O . LEU A 1 92 ? 4.232 -8.356 -0.261 1.00 98.31 92 LEU A O 1
ATOM 722 N N . LEU A 1 93 ? 4.126 -6.508 -1.534 1.00 97.44 93 LEU A N 1
ATOM 723 C CA . LEU A 1 93 ? 4.722 -7.142 -2.704 1.00 97.44 93 LEU A CA 1
ATOM 724 C C . LEU A 1 93 ? 6.224 -7.359 -2.465 1.00 97.44 93 LEU A C 1
ATOM 726 O O . LEU A 1 93 ? 6.989 -6.396 -2.404 1.00 97.44 93 LEU A O 1
ATOM 730 N N . ASP A 1 94 ? 6.648 -8.619 -2.352 1.00 95.06 94 ASP A N 1
ATOM 731 C CA . ASP A 1 94 ? 8.059 -8.974 -2.165 1.00 95.06 94 ASP A CA 1
ATOM 732 C C . ASP A 1 94 ? 8.933 -8.448 -3.318 1.00 95.06 94 ASP A C 1
ATOM 734 O O . ASP A 1 94 ? 8.689 -8.736 -4.490 1.00 95.06 94 ASP A O 1
ATOM 738 N N . GLY A 1 95 ? 9.956 -7.660 -2.978 1.00 93.94 95 GLY A N 1
ATOM 739 C CA . GLY A 1 95 ? 10.832 -6.975 -3.937 1.00 93.94 95 GLY A CA 1
ATOM 740 C C . GLY A 1 95 ? 10.188 -5.813 -4.710 1.00 93.94 95 GLY A C 1
ATOM 741 O O . GLY A 1 95 ? 10.837 -5.240 -5.587 1.00 93.94 95 GLY A O 1
ATOM 742 N N . GLY A 1 96 ? 8.938 -5.462 -4.395 1.00 95.94 96 GLY A N 1
ATOM 743 C CA . GLY A 1 96 ? 8.225 -4.321 -4.961 1.00 95.94 96 GLY A CA 1
ATOM 744 C C . GLY A 1 96 ? 8.037 -4.361 -6.480 1.00 95.94 96 GLY A C 1
ATOM 745 O O . GLY A 1 96 ? 8.224 -5.375 -7.162 1.00 95.94 96 GLY A O 1
ATOM 746 N N . MET A 1 97 ? 7.655 -3.210 -7.029 1.00 96.50 97 MET A N 1
ATOM 747 C CA . MET A 1 97 ? 7.400 -3.056 -8.461 1.00 96.50 97 MET A CA 1
ATOM 748 C C . MET A 1 97 ? 8.675 -3.175 -9.300 1.00 96.50 97 MET A C 1
ATOM 750 O O . MET A 1 97 ? 8.614 -3.636 -10.441 1.00 96.50 97 MET A O 1
ATOM 754 N N . ASN A 1 98 ? 9.842 -2.863 -8.729 1.00 94.75 98 ASN A N 1
ATOM 755 C CA . ASN A 1 98 ? 11.137 -3.041 -9.385 1.00 94.75 98 ASN A CA 1
ATOM 756 C C . ASN A 1 98 ? 11.387 -4.508 -9.759 1.00 94.75 98 ASN A C 1
ATOM 758 O O . ASN A 1 98 ? 11.699 -4.802 -10.920 1.00 94.75 98 ASN A O 1
ATOM 762 N N . LYS A 1 99 ? 11.201 -5.434 -8.805 1.00 95.00 99 LYS A N 1
ATOM 763 C CA . LYS A 1 99 ? 11.336 -6.875 -9.054 1.00 95.00 99 LYS A CA 1
ATOM 764 C C . LYS A 1 99 ? 10.297 -7.346 -10.068 1.00 95.00 99 LYS A C 1
ATOM 766 O O . LYS A 1 99 ? 10.685 -7.918 -11.086 1.00 95.00 99 LYS A O 1
ATOM 771 N N . TRP A 1 100 ? 9.023 -7.003 -9.866 1.00 94.25 100 TRP A N 1
ATOM 772 C CA . TRP A 1 100 ? 7.931 -7.372 -10.777 1.00 94.25 100 TRP A CA 1
ATOM 773 C C . TRP A 1 100 ? 8.197 -6.974 -12.240 1.00 94.25 100 TRP A C 1
ATOM 775 O O . TRP A 1 100 ? 8.060 -7.786 -13.160 1.00 94.25 100 TRP A O 1
ATOM 785 N N . ILE A 1 101 ? 8.626 -5.730 -12.475 1.00 92.00 101 ILE A N 1
ATOM 786 C CA . ILE A 1 101 ? 8.926 -5.221 -13.821 1.00 92.00 101 ILE A CA 1
ATOM 787 C C . ILE A 1 101 ? 10.129 -5.959 -14.426 1.00 92.00 101 ILE A C 1
ATOM 789 O O . ILE A 1 101 ? 10.101 -6.312 -15.610 1.00 92.00 101 ILE A O 1
ATOM 793 N N . SER A 1 102 ? 11.179 -6.209 -13.637 1.00 90.25 102 SER A N 1
ATOM 794 C CA . SER A 1 102 ? 12.371 -6.926 -14.109 1.00 90.25 102 SER A CA 1
ATOM 795 C C . SER A 1 102 ? 12.071 -8.376 -14.507 1.00 90.25 102 SER A C 1
ATOM 797 O O . SER A 1 102 ? 12.539 -8.841 -15.548 1.00 90.25 102 SER A O 1
ATOM 799 N N . GLU A 1 103 ? 11.224 -9.072 -13.749 1.00 89.69 103 GLU A N 1
ATOM 800 C CA . GLU A 1 103 ? 10.824 -10.450 -14.038 1.00 89.69 103 GLU A CA 1
ATOM 801 C C . GLU A 1 103 ? 9.937 -10.533 -15.285 1.00 89.69 103 GLU A C 1
ATOM 803 O O . GLU A 1 103 ? 10.124 -11.429 -16.112 1.00 89.69 103 GLU A O 1
ATOM 808 N N . LYS A 1 104 ? 9.050 -9.551 -15.502 1.00 81.31 104 LYS A N 1
ATOM 809 C CA . LYS A 1 104 ? 8.267 -9.445 -16.744 1.00 81.31 104 LYS A CA 1
ATOM 810 C C . LYS A 1 104 ? 9.161 -9.258 -17.974 1.00 81.31 104 LYS A C 1
ATOM 812 O O . LYS A 1 104 ? 8.884 -9.839 -19.020 1.00 81.31 104 LYS A O 1
ATOM 817 N N . LYS A 1 105 ? 10.240 -8.474 -17.859 1.00 68.19 105 LYS A N 1
ATOM 818 C CA . LYS A 1 105 ? 11.239 -8.331 -18.936 1.00 68.19 105 LYS A CA 1
ATOM 819 C C . LYS A 1 105 ? 11.987 -9.640 -19.199 1.00 68.19 105 LYS A C 1
ATOM 821 O O . LYS A 1 105 ? 12.326 -9.919 -20.344 1.00 68.19 105 LYS A O 1
ATOM 826 N N . ARG A 1 106 ? 12.227 -10.445 -18.157 1.00 65.88 106 ARG A N 1
ATOM 827 C CA . ARG A 1 106 ? 12.894 -11.752 -18.264 1.00 65.88 106 ARG A CA 1
ATOM 828 C C . ARG A 1 106 ? 12.007 -12.820 -18.913 1.00 65.88 106 ARG A C 1
ATOM 830 O O . ARG A 1 106 ? 12.530 -13.693 -19.598 1.00 65.88 106 ARG A O 1
ATOM 837 N N . TYR A 1 107 ? 10.691 -12.734 -18.726 1.00 55.28 107 TYR A N 1
ATOM 838 C CA . TYR A 1 107 ? 9.714 -13.669 -19.285 1.00 55.28 107 TYR A CA 1
ATOM 839 C C . TYR A 1 107 ? 8.544 -12.921 -19.941 1.00 55.28 107 TYR A C 1
ATOM 841 O O . TYR A 1 107 ? 7.459 -12.841 -19.352 1.00 55.28 107 TYR A O 1
ATOM 849 N N . PRO A 1 108 ? 8.721 -12.371 -21.158 1.00 56.72 108 PRO A N 1
ATOM 850 C CA . PRO A 1 108 ? 7.595 -11.819 -21.897 1.00 56.72 108 PRO A CA 1
ATOM 851 C C . PRO A 1 108 ? 6.565 -12.937 -22.101 1.00 56.72 108 PRO A C 1
ATOM 853 O O . PRO A 1 108 ? 6.880 -13.985 -22.667 1.00 56.72 108 PRO A O 1
ATOM 856 N N . ARG A 1 109 ? 5.348 -12.754 -21.571 1.00 56.53 109 ARG A N 1
ATOM 857 C CA . ARG A 1 109 ? 4.241 -13.689 -21.815 1.00 56.53 109 ARG A CA 1
ATOM 858 C C . ARG A 1 109 ? 4.042 -13.790 -23.334 1.00 56.53 109 ARG A C 1
ATOM 860 O O . ARG A 1 109 ? 3.919 -12.750 -23.977 1.00 56.53 109 ARG A O 1
ATOM 867 N N . LYS A 1 110 ? 4.105 -15.020 -23.862 1.00 42.75 110 LYS A N 1
ATOM 868 C CA . LYS A 1 110 ? 3.808 -15.341 -25.266 1.00 42.75 110 LYS A CA 1
ATOM 869 C C . LYS A 1 110 ? 2.384 -14.943 -25.626 1.00 42.75 110 LYS A C 1
ATOM 871 O O . LYS A 1 110 ? 1.515 -15.075 -24.735 1.00 42.75 110 LYS A O 1
#